Protein AF-A0A7J4J821-F1 (afdb_monomer_lite)

Radius of gyration: 21.89 Å; chains: 1; bounding box: 56×35×52 Å

Sequence (98 aa):
MTSVTLSVSEEVKTELKQFQWVNWSEVAREEITKKLIFENYIRTGTLTDKEWEFCKKIGWHPVDELPLKEEFRKELEKRKKEKSIRVKSVSDIFKNIK

pLDDT: mean 85.55, std 9.29, range [50.03, 95.19]

Structure (mmCIF, N/CA/C/O backbone):
data_AF-A0A7J4J821-F1
#
_entry.id   AF-A0A7J4J821-F1
#
loop_
_atom_site.group_PDB
_atom_site.id
_atom_site.type_symbol
_atom_site.label_atom_id
_atom_site.label_alt_id
_atom_site.label_comp_id
_atom_site.label_asym_id
_atom_site.label_entity_id
_atom_site.label_seq_id
_atom_site.pdbx_PDB_ins_code
_atom_site.Cartn_x
_atom_site.Cartn_y
_atom_site.Cartn_z
_atom_site.occupancy
_atom_site.B_iso_or_equiv
_atom_site.auth_seq_id
_atom_site.auth_comp_id
_atom_site.auth_asym_id
_atom_site.auth_atom_id
_atom_site.pdbx_PDB_model_num
ATOM 1 N N . MET A 1 1 ? 11.214 7.961 -23.889 1.00 65.50 1 MET A N 1
ATOM 2 C CA . MET A 1 1 ? 11.046 7.313 -22.570 1.00 65.50 1 MET A CA 1
ATOM 3 C C . MET A 1 1 ? 11.827 8.123 -21.561 1.00 65.50 1 MET A C 1
ATOM 5 O O . MET A 1 1 ? 12.995 8.382 -21.813 1.00 65.50 1 MET A O 1
ATOM 9 N N . THR A 1 2 ? 11.190 8.550 -20.476 1.00 81.25 2 THR A N 1
ATOM 10 C CA . THR A 1 2 ? 11.871 9.269 -19.393 1.00 81.25 2 THR A CA 1
ATOM 11 C C . THR A 1 2 ? 12.422 8.247 -18.407 1.00 81.25 2 THR A C 1
ATOM 13 O O . THR A 1 2 ? 11.678 7.382 -17.953 1.00 81.25 2 THR A O 1
ATOM 16 N N . SER A 1 3 ? 13.714 8.321 -18.097 1.00 87.00 3 SER A N 1
ATOM 17 C CA . SER A 1 3 ? 14.353 7.490 -17.075 1.00 87.00 3 SER A CA 1
ATOM 18 C C . SER A 1 3 ? 14.546 8.296 -15.796 1.00 87.00 3 SER A C 1
ATOM 20 O O . SER A 1 3 ? 15.048 9.418 -15.852 1.00 87.00 3 SER A O 1
ATOM 22 N N . VAL A 1 4 ? 14.188 7.713 -14.655 1.00 85.31 4 VAL A N 1
ATOM 23 C CA . VAL A 1 4 ? 14.449 8.285 -13.330 1.00 85.31 4 VAL A CA 1
ATOM 24 C C . VAL A 1 4 ? 15.493 7.417 -12.642 1.00 85.31 4 VAL A C 1
ATOM 26 O O . VAL A 1 4 ? 15.317 6.204 -12.544 1.00 85.31 4 VAL A O 1
ATOM 29 N N . THR A 1 5 ? 16.567 8.040 -12.167 1.00 89.31 5 THR A N 1
ATOM 30 C CA . THR A 1 5 ? 17.613 7.377 -11.384 1.00 89.31 5 THR A CA 1
ATOM 31 C C . THR A 1 5 ? 17.510 7.859 -9.948 1.00 89.31 5 THR A C 1
ATOM 33 O O . THR A 1 5 ? 17.500 9.064 -9.703 1.00 89.31 5 THR A O 1
ATOM 36 N N . LEU A 1 6 ? 17.428 6.921 -9.007 1.00 84.81 6 LEU A N 1
ATOM 37 C CA . LEU A 1 6 ? 17.296 7.207 -7.583 1.00 84.81 6 LEU A CA 1
ATOM 38 C C . LEU A 1 6 ? 18.514 6.667 -6.840 1.00 84.81 6 LEU A C 1
ATOM 40 O O . LEU A 1 6 ? 18.928 5.526 -7.047 1.00 84.81 6 LEU A O 1
ATOM 44 N N . SER A 1 7 ? 19.066 7.490 -5.958 1.00 90.31 7 SER A N 1
ATOM 45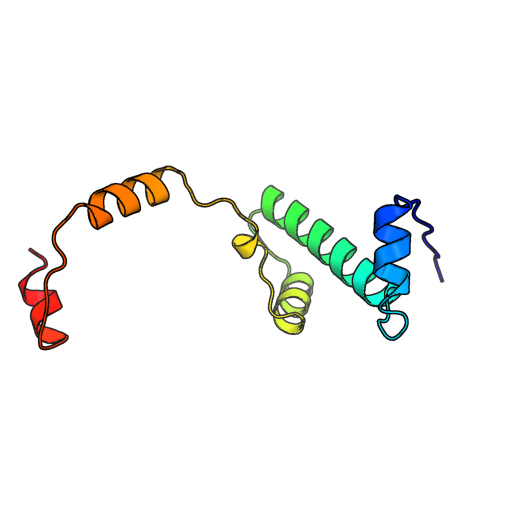 C CA . SER A 1 7 ? 20.071 7.065 -4.991 1.00 90.31 7 SER A CA 1
ATOM 46 C C . SER A 1 7 ? 19.363 6.356 -3.839 1.00 90.31 7 SER A C 1
ATOM 48 O O . SER A 1 7 ? 18.460 6.929 -3.232 1.00 90.31 7 SER A O 1
ATOM 50 N N . VAL A 1 8 ? 19.771 5.130 -3.522 1.00 89.31 8 VAL A N 1
ATOM 51 C CA . VAL A 1 8 ? 19.280 4.374 -2.359 1.00 89.31 8 VAL A CA 1
ATOM 52 C C . VAL A 1 8 ? 20.450 4.030 -1.444 1.00 89.31 8 VAL A C 1
ATOM 54 O O . VAL A 1 8 ? 21.600 4.042 -1.886 1.00 89.31 8 VAL A O 1
ATOM 57 N N . SER A 1 9 ? 20.170 3.738 -0.174 1.00 95.19 9 SER A N 1
ATOM 58 C CA . SER A 1 9 ? 21.212 3.312 0.759 1.00 95.19 9 SER A CA 1
ATOM 59 C C . SER A 1 9 ? 21.793 1.947 0.360 1.00 95.19 9 SER A C 1
ATOM 61 O O . SER A 1 9 ? 21.160 1.168 -0.364 1.00 95.19 9 SER A O 1
ATOM 63 N N . GLU A 1 10 ? 23.015 1.646 0.805 1.00 94.06 10 GLU A N 1
ATOM 64 C CA . GLU A 1 10 ? 23.668 0.378 0.453 1.00 94.06 10 GLU A CA 1
ATOM 65 C C . GLU A 1 10 ? 22.971 -0.830 1.100 1.00 94.06 10 GLU A C 1
ATOM 67 O O . GLU A 1 10 ? 22.984 -1.917 0.520 1.00 94.06 10 GLU A O 1
ATOM 72 N N . GLU A 1 11 ? 22.295 -0.647 2.239 1.00 95.12 11 GLU A N 1
ATOM 73 C CA . GLU A 1 11 ? 21.469 -1.683 2.871 1.00 95.12 11 GLU A CA 1
ATOM 74 C C . GLU A 1 11 ? 20.313 -2.078 1.949 1.00 95.12 11 GLU A C 1
ATOM 76 O O . GLU A 1 11 ? 20.212 -3.237 1.544 1.00 95.12 11 GLU A O 1
ATOM 81 N N . VAL A 1 12 ? 19.516 -1.096 1.507 1.00 91.50 12 VAL A N 1
ATOM 82 C CA . VAL A 1 12 ? 18.388 -1.320 0.590 1.00 91.50 12 VAL A CA 1
ATOM 83 C C . VAL A 1 12 ? 18.880 -1.950 -0.708 1.00 91.50 12 VAL A C 1
ATOM 85 O O . VAL A 1 12 ? 18.330 -2.936 -1.185 1.00 91.50 12 VAL A O 1
ATOM 88 N N . LYS A 1 13 ? 19.974 -1.442 -1.275 1.00 91.25 13 LYS A N 1
ATOM 89 C CA . LYS A 1 13 ? 20.569 -2.002 -2.495 1.00 91.25 13 LYS A CA 1
ATOM 90 C C . LYS A 1 13 ? 20.994 -3.462 -2.328 1.00 91.25 13 LYS A C 1
ATOM 92 O O . LYS A 1 13 ? 20.901 -4.234 -3.282 1.00 91.25 13 LYS A O 1
ATOM 97 N N . THR A 1 14 ? 21.471 -3.842 -1.146 1.00 93.81 14 THR A N 1
ATOM 98 C CA . THR A 1 14 ? 21.850 -5.224 -0.834 1.00 93.81 14 THR A CA 1
ATOM 99 C C . THR A 1 14 ? 20.621 -6.121 -0.723 1.00 93.81 14 THR A C 1
ATOM 101 O O . THR A 1 14 ? 20.635 -7.219 -1.274 1.00 93.81 14 THR A O 1
ATOM 104 N N . GLU A 1 15 ? 19.541 -5.645 -0.105 1.00 93.06 15 GLU A N 1
ATOM 105 C CA . GLU A 1 15 ? 18.264 -6.365 -0.028 1.00 93.06 15 GLU A CA 1
ATOM 106 C C . GLU A 1 15 ? 17.624 -6.547 -1.411 1.00 93.06 15 GLU A C 1
ATOM 108 O O . GLU A 1 15 ? 17.261 -7.661 -1.784 1.00 93.06 15 GLU A O 1
ATOM 113 N N . LEU A 1 16 ? 17.577 -5.494 -2.236 1.00 91.88 16 LEU A N 1
ATOM 114 C CA . LEU A 1 16 ? 17.036 -5.562 -3.601 1.00 91.88 16 LEU A CA 1
ATOM 115 C C . LEU A 1 16 ? 17.775 -6.602 -4.458 1.00 91.88 16 LEU A C 1
ATOM 117 O O . LEU A 1 16 ? 17.161 -7.328 -5.244 1.00 91.88 16 LEU A O 1
ATOM 121 N N . LYS A 1 17 ? 19.100 -6.712 -4.280 1.00 90.88 17 LYS A N 1
ATOM 122 C CA . LYS A 1 17 ? 19.937 -7.705 -4.970 1.00 90.88 17 LYS A CA 1
ATOM 123 C C . LYS A 1 17 ? 19.605 -9.147 -4.596 1.00 90.88 17 LYS A C 1
ATOM 125 O O . LYS A 1 17 ? 19.968 -10.029 -5.369 1.00 90.88 17 LYS A O 1
ATOM 130 N N . GLN A 1 18 ? 18.952 -9.406 -3.462 1.00 94.81 18 GLN A N 1
ATOM 131 C CA . GLN A 1 18 ? 18.511 -10.757 -3.095 1.00 94.81 18 GLN A CA 1
ATOM 132 C C . GLN A 1 18 ? 17.311 -11.208 -3.939 1.00 94.81 18 GLN A C 1
ATOM 134 O O . GLN A 1 18 ? 17.150 -12.400 -4.192 1.00 94.81 18 GLN A O 1
ATOM 139 N N . PHE A 1 19 ? 16.513 -10.267 -4.451 1.00 93.94 19 PHE A N 1
ATOM 140 C CA . PHE A 1 19 ? 15.328 -10.552 -5.260 1.00 93.94 19 PHE A CA 1
ATOM 141 C C . PHE A 1 19 ? 15.489 -10.029 -6.692 1.00 93.94 19 PHE A C 1
ATOM 143 O O . PHE A 1 19 ? 14.709 -9.216 -7.178 1.00 93.94 19 PHE A O 1
ATOM 150 N N . GLN A 1 20 ? 16.512 -10.509 -7.404 1.00 90.19 20 GLN A N 1
ATOM 151 C CA . GLN A 1 20 ? 16.785 -10.087 -8.792 1.00 90.19 20 GLN A CA 1
ATOM 152 C C . GLN A 1 20 ? 15.678 -10.472 -9.782 1.00 90.19 20 GLN A C 1
ATOM 154 O O . GLN A 1 20 ? 15.590 -9.901 -10.864 1.00 90.19 20 GLN A O 1
ATOM 159 N N . TRP A 1 21 ? 14.842 -11.446 -9.418 1.00 93.81 21 TRP A N 1
ATOM 160 C CA . TRP A 1 21 ? 13.695 -11.883 -10.210 1.00 93.81 21 TRP A CA 1
ATOM 161 C C . TRP A 1 21 ? 12.522 -10.891 -10.161 1.00 93.81 21 TRP A C 1
ATOM 163 O O . TRP A 1 21 ? 11.600 -10.996 -10.968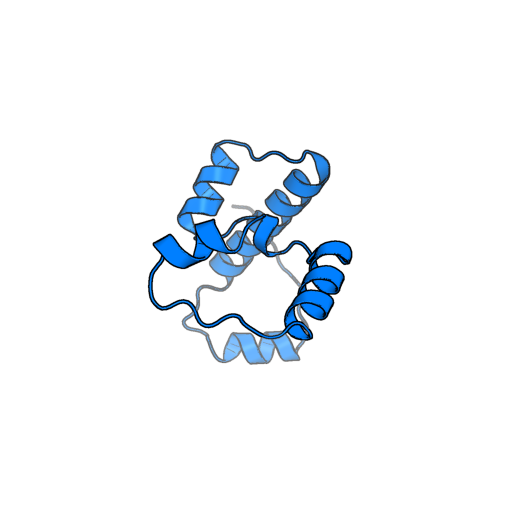 1.00 93.81 21 TRP A O 1
ATOM 173 N N . VAL A 1 22 ? 12.543 -9.930 -9.232 1.00 93.56 22 VAL A N 1
ATOM 174 C CA . VAL A 1 22 ? 11.514 -8.894 -9.111 1.00 93.56 22 VAL A CA 1
ATOM 175 C C . VAL A 1 22 ? 11.787 -7.773 -10.108 1.00 93.56 22 VAL A C 1
ATOM 177 O O . VAL A 1 22 ? 12.902 -7.264 -10.226 1.00 93.56 22 VAL A O 1
ATOM 180 N N . ASN A 1 23 ? 10.738 -7.320 -10.796 1.00 93.44 23 ASN A N 1
ATOM 181 C CA . ASN A 1 23 ? 10.812 -6.123 -11.624 1.00 93.44 23 ASN A CA 1
ATOM 182 C C . ASN A 1 23 ? 10.733 -4.858 -10.755 1.00 93.44 23 ASN A C 1
ATOM 184 O O . ASN A 1 23 ? 9.677 -4.240 -10.610 1.00 93.44 23 ASN A O 1
ATOM 188 N N . TRP A 1 24 ? 11.871 -4.455 -10.195 1.00 91.25 24 TRP A N 1
ATOM 189 C CA . TRP A 1 24 ? 11.968 -3.289 -9.314 1.00 91.25 24 TRP A CA 1
ATOM 190 C C . TRP A 1 24 ? 11.565 -1.966 -9.973 1.00 91.25 2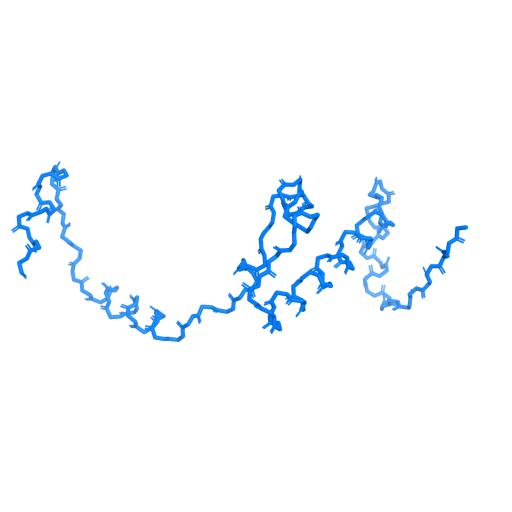4 TRP A C 1
ATOM 192 O O . TRP A 1 24 ? 11.117 -1.052 -9.287 1.00 91.25 24 TRP A O 1
ATOM 202 N N . SER A 1 25 ? 11.671 -1.854 -11.300 1.00 90.69 25 SER A N 1
ATOM 203 C CA . SER A 1 25 ? 11.201 -0.668 -12.024 1.00 90.69 25 SER A CA 1
ATOM 204 C C . SER A 1 25 ? 9.678 -0.566 -12.061 1.00 90.69 25 SER A C 1
ATOM 206 O O . SER A 1 25 ? 9.156 0.547 -12.104 1.00 90.69 25 SER A O 1
ATOM 208 N N . GLU A 1 26 ? 8.969 -1.697 -12.071 1.00 91.19 26 GLU A N 1
ATOM 209 C CA . GLU A 1 26 ? 7.508 -1.709 -11.960 1.00 91.19 26 GLU A CA 1
ATOM 210 C C . GLU A 1 26 ? 7.080 -1.349 -10.541 1.00 91.19 26 GLU A C 1
ATOM 212 O O . GLU A 1 26 ? 6.276 -0.441 -10.368 1.00 91.19 26 GLU A O 1
ATOM 217 N N . VAL A 1 27 ? 7.714 -1.964 -9.537 1.00 91.94 27 VAL A N 1
ATOM 218 C CA . VAL A 1 27 ? 7.472 -1.655 -8.120 1.00 91.94 27 VAL A CA 1
ATOM 219 C C . VAL A 1 27 ? 7.677 -0.163 -7.849 1.00 91.94 27 VAL A C 1
ATOM 221 O O . VAL A 1 27 ? 6.808 0.488 -7.281 1.00 91.94 27 VAL A O 1
ATOM 224 N N . ALA A 1 28 ? 8.785 0.416 -8.319 1.00 91.38 28 ALA A N 1
ATOM 225 C CA . ALA A 1 28 ? 9.039 1.845 -8.158 1.00 91.38 28 ALA A CA 1
ATOM 226 C C . ALA A 1 28 ? 7.963 2.713 -8.835 1.00 91.38 28 ALA A C 1
ATOM 228 O O . ALA A 1 28 ? 7.547 3.722 -8.269 1.00 91.38 28 ALA A O 1
ATOM 229 N N . ARG A 1 29 ? 7.488 2.334 -10.031 1.00 91.25 29 ARG A N 1
ATOM 230 C CA . ARG A 1 29 ? 6.408 3.056 -10.725 1.00 91.25 29 ARG A CA 1
ATOM 231 C C . ARG A 1 29 ? 5.086 2.971 -9.966 1.00 91.25 29 ARG A C 1
ATOM 233 O O . ARG A 1 29 ? 4.409 3.993 -9.837 1.00 91.25 29 ARG A O 1
ATOM 240 N N . GLU A 1 30 ? 4.732 1.797 -9.453 1.00 92.94 30 GLU A N 1
ATOM 241 C CA . GLU A 1 30 ? 3.530 1.616 -8.640 1.00 92.94 30 GLU A CA 1
ATOM 242 C C . GLU A 1 30 ? 3.594 2.447 -7.356 1.00 92.94 30 GLU A C 1
ATOM 244 O O . GLU A 1 30 ? 2.658 3.193 -7.080 1.00 92.94 30 GLU A O 1
ATOM 249 N N . GLU A 1 31 ? 4.709 2.404 -6.624 1.00 92.19 31 GLU A N 1
ATOM 250 C CA . GLU A 1 31 ? 4.872 3.148 -5.369 1.00 92.19 31 GLU A CA 1
ATOM 251 C C . GLU A 1 31 ? 4.869 4.670 -5.569 1.00 92.19 31 GLU A C 1
ATOM 253 O O . GLU A 1 31 ? 4.211 5.395 -4.821 1.00 92.19 31 GLU A O 1
ATOM 258 N N . ILE A 1 32 ? 5.515 5.181 -6.624 1.00 92.12 32 ILE A N 1
ATOM 259 C CA . ILE A 1 32 ? 5.438 6.609 -6.976 1.00 92.12 32 ILE A CA 1
ATOM 260 C C . ILE A 1 32 ? 3.987 7.012 -7.284 1.00 92.12 32 ILE A C 1
ATOM 262 O O . ILE A 1 32 ? 3.527 8.069 -6.848 1.00 92.12 32 ILE A O 1
ATOM 266 N N . THR A 1 33 ? 3.253 6.168 -8.014 1.00 92.69 33 THR A N 1
ATOM 267 C CA . THR A 1 33 ? 1.851 6.434 -8.365 1.00 92.69 33 THR A CA 1
ATOM 268 C C . THR A 1 33 ? 0.960 6.418 -7.124 1.00 92.69 33 THR A C 1
ATOM 270 O O . THR A 1 33 ? 0.186 7.352 -6.928 1.00 92.69 33 THR A O 1
ATOM 273 N N . LYS A 1 34 ? 1.104 5.415 -6.247 1.00 93.56 34 LYS A N 1
ATOM 274 C CA . LYS A 1 34 ? 0.397 5.355 -4.957 1.00 93.56 34 LYS A CA 1
ATOM 275 C C . LYS A 1 34 ? 0.637 6.614 -4.141 1.00 93.56 34 LYS A C 1
ATOM 277 O O . LYS A 1 34 ? -0.321 7.213 -3.660 1.00 93.56 34 LYS A O 1
ATOM 282 N N . LYS A 1 35 ? 1.897 7.051 -4.039 1.00 92.50 35 LYS A N 1
ATOM 283 C CA . LYS A 1 35 ? 2.259 8.240 -3.268 1.00 92.50 35 LYS A CA 1
ATOM 284 C C . LYS A 1 35 ? 1.573 9.496 -3.800 1.00 92.50 35 LYS A C 1
ATOM 286 O O . LYS A 1 35 ? 1.004 10.252 -3.017 1.00 92.50 35 LYS A O 1
ATOM 291 N N . LEU A 1 36 ? 1.562 9.674 -5.121 1.00 93.12 36 LEU A N 1
ATOM 292 C CA . LEU A 1 36 ? 0.881 10.793 -5.772 1.00 93.12 36 LEU A CA 1
ATOM 293 C C . LEU A 1 36 ? -0.632 10.778 -5.500 1.00 93.12 36 LEU A C 1
ATOM 295 O O . LEU A 1 36 ? -1.209 11.806 -5.146 1.00 93.12 36 LEU A O 1
ATOM 299 N N . ILE A 1 37 ? -1.266 9.611 -5.637 1.00 93.50 37 ILE A N 1
ATOM 300 C CA . ILE A 1 37 ? -2.700 9.431 -5.376 1.00 93.50 37 ILE A CA 1
ATOM 301 C C . ILE A 1 37 ? -3.019 9.725 -3.912 1.00 93.50 37 ILE A C 1
ATOM 303 O O . ILE A 1 37 ? -3.975 10.436 -3.616 1.00 93.50 37 ILE A O 1
ATOM 307 N N . PHE A 1 38 ? -2.211 9.207 -2.990 1.00 93.62 38 PHE A N 1
ATOM 308 C CA . PHE A 1 38 ? -2.383 9.423 -1.560 1.00 93.62 38 PHE A CA 1
ATOM 309 C C . PHE A 1 38 ? -2.284 10.909 -1.192 1.00 93.62 38 PHE A C 1
ATOM 311 O O . PHE A 1 38 ? -3.135 11.423 -0.469 1.00 93.62 38 PHE A O 1
ATOM 318 N N . GLU A 1 39 ? -1.302 11.631 -1.734 1.00 92.44 39 GLU A N 1
ATOM 319 C CA . GLU A 1 39 ? -1.155 13.076 -1.515 1.00 92.44 39 GLU A CA 1
ATOM 320 C C . GLU A 1 39 ? -2.337 13.874 -2.088 1.00 92.44 39 GLU A C 1
ATOM 322 O O . GLU A 1 39 ? -2.875 14.765 -1.422 1.00 92.44 39 GLU A O 1
ATOM 327 N N . ASN A 1 40 ? -2.798 13.521 -3.291 1.00 92.00 40 ASN A N 1
ATOM 328 C CA . ASN A 1 40 ? -3.995 14.115 -3.888 1.00 92.00 40 ASN A CA 1
ATOM 329 C C . ASN A 1 40 ? -5.248 13.844 -3.050 1.00 92.00 40 ASN A C 1
ATOM 331 O O . ASN A 1 40 ? -6.057 14.754 -2.835 1.00 92.00 40 ASN A O 1
ATOM 335 N N . TYR A 1 41 ? -5.392 12.618 -2.553 1.00 92.94 41 TYR A N 1
ATOM 336 C CA . TYR A 1 41 ? -6.501 12.202 -1.711 1.00 92.94 41 TYR A CA 1
ATOM 337 C C . TYR A 1 41 ? -6.492 12.933 -0.367 1.00 92.94 41 TYR A C 1
ATOM 339 O O . TYR A 1 41 ? -7.530 13.436 0.048 1.00 92.94 41 TYR A O 1
ATOM 347 N N . ILE A 1 42 ? -5.334 13.088 0.285 1.00 91.31 42 ILE A N 1
ATOM 348 C CA . ILE A 1 42 ? -5.217 13.892 1.514 1.00 91.31 42 ILE A CA 1
ATOM 349 C C . ILE A 1 42 ? -5.667 15.334 1.267 1.00 91.31 42 ILE A C 1
ATOM 351 O O . ILE A 1 42 ? -6.343 15.923 2.109 1.00 91.31 42 ILE A O 1
ATOM 355 N N . ARG A 1 43 ? -5.301 15.915 0.118 1.00 89.88 43 ARG A N 1
ATOM 356 C CA . ARG A 1 43 ? -5.622 17.312 -0.194 1.00 89.88 43 ARG A CA 1
ATOM 357 C C . ARG A 1 43 ? -7.091 17.529 -0.561 1.00 89.88 43 ARG A C 1
ATOM 359 O O . ARG A 1 43 ? -7.650 18.562 -0.209 1.00 89.88 43 ARG A O 1
ATOM 366 N N . THR A 1 44 ? -7.689 16.614 -1.320 1.00 90.44 44 THR A N 1
ATOM 367 C CA . THR A 1 44 ? -9.020 16.814 -1.929 1.00 90.44 44 THR A CA 1
ATOM 368 C C . THR A 1 44 ? -10.124 15.986 -1.278 1.00 90.44 44 THR A C 1
ATOM 370 O O . THR A 1 44 ? -11.296 16.314 -1.423 1.00 90.44 44 THR A O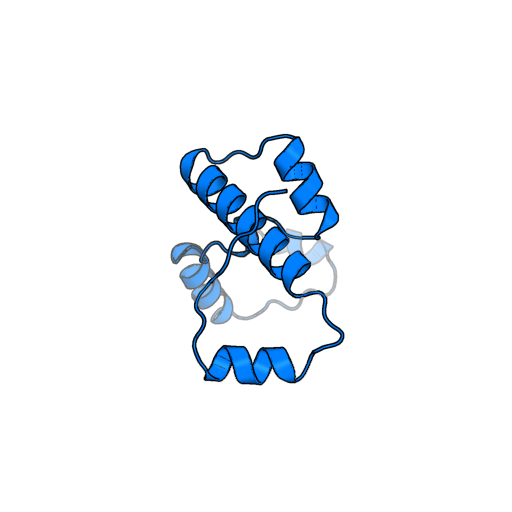 1
ATOM 373 N N . GLY A 1 45 ? -9.766 14.914 -0.571 1.00 88.44 45 GLY A N 1
ATOM 374 C CA . GLY A 1 45 ? -10.696 13.927 -0.024 1.00 88.44 45 GLY A CA 1
ATOM 375 C C . GLY A 1 45 ? -11.370 13.044 -1.077 1.00 88.44 45 GLY A C 1
ATOM 376 O O . GLY A 1 45 ? -12.282 12.294 -0.737 1.00 88.44 45 GLY A O 1
ATOM 377 N N . THR A 1 46 ? -10.966 13.133 -2.347 1.00 90.19 46 THR A N 1
ATOM 378 C CA . THR A 1 46 ? -11.622 12.438 -3.463 1.00 90.19 46 THR A CA 1
ATOM 379 C C . THR A 1 46 ? -10.600 11.780 -4.379 1.00 90.19 46 THR A C 1
ATOM 381 O O . THR A 1 46 ? -9.445 12.198 -4.426 1.00 90.19 46 THR A O 1
ATOM 384 N N . LEU A 1 47 ? -11.035 10.747 -5.098 1.00 90.50 47 LEU A N 1
ATOM 385 C CA . LEU A 1 47 ? -10.250 10.066 -6.122 1.00 90.50 47 LEU A CA 1
ATOM 386 C C . LEU A 1 47 ? -10.894 10.299 -7.480 1.00 90.50 47 LEU A C 1
ATOM 388 O O . LEU A 1 47 ? -12.117 10.252 -7.607 1.00 90.50 47 LEU A O 1
ATOM 392 N N . THR A 1 48 ? -10.071 10.535 -8.494 1.00 92.31 48 THR A N 1
ATOM 393 C CA . THR A 1 48 ? -10.535 10.539 -9.883 1.00 92.31 48 THR A CA 1
ATOM 394 C C . THR A 1 48 ? -10.774 9.109 -10.375 1.00 92.31 48 THR A C 1
ATOM 396 O O . THR A 1 48 ? -10.184 8.161 -9.856 1.00 92.31 48 THR A O 1
ATOM 399 N N . ASP A 1 49 ? -11.586 8.936 -11.423 1.00 92.50 49 ASP A N 1
ATOM 400 C CA . ASP A 1 49 ? -11.913 7.607 -11.972 1.00 92.50 49 ASP A CA 1
ATOM 401 C C . ASP A 1 49 ? -10.662 6.797 -12.354 1.00 92.50 49 ASP A C 1
ATOM 403 O O . ASP A 1 49 ? -10.581 5.598 -12.097 1.00 92.50 49 ASP A O 1
ATOM 407 N N . LYS A 1 50 ? -9.635 7.462 -12.901 1.00 90.81 50 LYS A N 1
ATOM 408 C CA . LYS A 1 50 ? -8.359 6.820 -13.262 1.00 90.81 50 LYS A CA 1
ATOM 409 C C . LYS A 1 50 ? -7.584 6.335 -12.039 1.00 90.81 50 LYS A C 1
ATOM 411 O O . LYS A 1 50 ? -6.995 5.256 -12.063 1.00 90.81 50 LYS A O 1
ATOM 416 N N . GLU A 1 51 ? -7.563 7.134 -10.976 1.00 91.38 51 GLU A N 1
ATOM 417 C CA . GLU A 1 51 ? -6.908 6.762 -9.720 1.00 91.38 51 GLU A CA 1
ATOM 418 C C . GLU A 1 51 ? -7.670 5.615 -9.045 1.00 91.38 51 GLU A C 1
ATOM 420 O O . GLU A 1 51 ? -7.051 4.704 -8.498 1.00 91.38 51 GLU A O 1
ATOM 425 N N . TRP A 1 52 ? -9.001 5.604 -9.160 1.00 90.75 52 TRP A N 1
ATOM 426 C CA . TRP A 1 52 ? -9.851 4.520 -8.675 1.00 90.75 52 TRP A CA 1
ATOM 427 C C . TRP A 1 52 ? -9.585 3.192 -9.393 1.00 90.75 52 TRP A C 1
ATOM 429 O O . TRP A 1 52 ? -9.427 2.154 -8.748 1.00 90.75 52 TRP A O 1
ATOM 439 N N . GLU A 1 53 ? -9.488 3.208 -10.725 1.00 92.38 53 GLU A N 1
ATOM 440 C CA . GLU A 1 53 ? -9.134 2.023 -11.515 1.00 92.38 53 GLU A CA 1
ATOM 441 C C . GLU A 1 53 ? -7.759 1.471 -11.136 1.00 92.38 53 GLU A C 1
ATOM 443 O O . GLU A 1 53 ? -7.603 0.255 -10.985 1.00 92.38 53 GLU A O 1
ATOM 448 N N . PHE A 1 54 ? -6.779 2.358 -10.933 1.00 92.50 54 PHE A N 1
ATOM 449 C CA . PHE A 1 54 ? -5.458 1.974 -10.448 1.00 92.50 54 PHE A CA 1
ATOM 450 C C . PHE A 1 54 ? -5.558 1.286 -9.083 1.00 92.50 54 PHE A C 1
ATOM 452 O O . PHE A 1 54 ? -5.147 0.133 -8.969 1.00 92.50 54 PHE A O 1
ATOM 459 N N . CYS A 1 55 ? -6.187 1.932 -8.096 1.00 91.00 55 CYS A N 1
ATOM 460 C CA . CYS A 1 55 ? -6.399 1.400 -6.744 1.00 91.00 55 CYS A CA 1
ATOM 461 C C . CYS A 1 55 ? -7.044 0.004 -6.763 1.00 91.00 55 CYS A C 1
ATOM 463 O O . CYS A 1 55 ? -6.568 -0.930 -6.114 1.00 91.00 55 CYS A O 1
ATOM 465 N N . LYS A 1 56 ? -8.085 -0.178 -7.586 1.00 91.62 56 LYS A N 1
ATOM 466 C CA . LYS A 1 56 ? -8.773 -1.464 -7.747 1.00 91.62 56 LYS A CA 1
ATOM 467 C C . LYS A 1 56 ? -7.868 -2.546 -8.334 1.00 91.62 56 LYS A C 1
ATOM 469 O O . LYS A 1 56 ? -7.943 -3.693 -7.901 1.00 91.62 56 LYS A O 1
ATOM 474 N N . LYS A 1 57 ? -7.029 -2.202 -9.316 1.00 92.94 57 LYS A N 1
ATOM 475 C CA . LYS A 1 57 ? -6.118 -3.151 -9.972 1.00 92.94 57 LYS A CA 1
ATOM 476 C C . LYS A 1 57 ? -5.090 -3.723 -8.995 1.00 92.94 57 LYS A C 1
ATOM 478 O O . LYS A 1 57 ? -4.798 -4.912 -9.061 1.00 92.94 57 LYS A O 1
ATOM 483 N N . ILE A 1 58 ? -4.556 -2.881 -8.115 1.00 90.31 58 ILE A N 1
ATOM 484 C CA . ILE A 1 58 ? -3.508 -3.265 -7.160 1.00 90.31 58 ILE A CA 1
ATOM 485 C C . ILE A 1 58 ? -4.058 -3.705 -5.794 1.00 90.31 58 ILE A C 1
ATOM 487 O O . ILE A 1 58 ? -3.287 -4.124 -4.937 1.00 90.31 58 ILE A O 1
ATOM 491 N N . GLY A 1 59 ? -5.376 -3.619 -5.585 1.00 90.62 59 GLY A N 1
ATOM 492 C CA . GLY A 1 59 ? -6.022 -4.009 -4.331 1.00 90.62 59 GLY A CA 1
ATOM 493 C C . GLY A 1 59 ? -5.630 -3.131 -3.139 1.00 90.62 59 GLY A C 1
ATOM 494 O O . GLY A 1 59 ? -5.472 -3.646 -2.038 1.00 90.62 59 GLY A O 1
ATOM 495 N N . TRP A 1 60 ? -5.453 -1.828 -3.359 1.00 92.62 60 TRP A N 1
ATOM 496 C CA . TRP A 1 60 ? -5.037 -0.854 -2.342 1.00 92.62 60 TRP A CA 1
ATOM 497 C C . TRP A 1 60 ? -5.950 0.369 -2.376 1.00 92.62 60 TRP A C 1
ATOM 499 O O . TRP A 1 60 ? -6.375 0.778 -3.457 1.00 92.62 60 TRP A O 1
ATOM 509 N N . HIS A 1 61 ? -6.221 0.977 -1.220 1.00 91.12 61 HIS A N 1
ATOM 510 C CA . HIS A 1 61 ? -6.949 2.238 -1.116 1.00 91.12 61 HIS A CA 1
ATOM 511 C C . HIS A 1 61 ? -6.185 3.241 -0.228 1.00 91.12 61 HIS A C 1
ATOM 513 O O . HIS A 1 61 ? -5.671 2.850 0.816 1.00 91.12 61 HIS A O 1
ATOM 519 N N . PRO A 1 62 ? -6.171 4.555 -0.538 1.00 89.62 62 PRO A N 1
ATOM 520 C CA . PRO A 1 62 ? -5.460 5.563 0.265 1.00 89.62 62 PRO A CA 1
ATOM 521 C C . PRO A 1 62 ? -5.794 5.557 1.763 1.00 89.62 62 PRO A C 1
ATOM 523 O O . PRO A 1 62 ? -4.968 5.903 2.599 1.00 89.62 62 PRO A O 1
ATOM 526 N N . VAL A 1 63 ? -7.020 5.167 2.115 1.00 88.00 63 VAL A N 1
ATOM 527 C CA . VAL A 1 63 ? -7.474 5.065 3.514 1.00 88.00 63 VAL A CA 1
ATOM 528 C C . VAL A 1 63 ? -6.700 4.009 4.307 1.00 88.00 63 VAL A C 1
ATOM 530 O O . VAL A 1 63 ? -6.584 4.160 5.520 1.00 88.00 63 VAL A O 1
ATOM 533 N N . ASP A 1 64 ? -6.135 2.997 3.649 1.00 85.62 64 ASP A N 1
ATOM 534 C CA . ASP A 1 64 ? -5.380 1.921 4.301 1.00 85.62 64 ASP A CA 1
ATOM 535 C C . ASP A 1 64 ? -4.094 2.438 4.970 1.00 85.62 64 ASP A C 1
ATOM 537 O O . ASP A 1 64 ? -3.626 1.862 5.950 1.00 85.62 64 ASP A O 1
ATOM 541 N N . GLU A 1 65 ? -3.543 3.552 4.477 1.00 83.75 65 GLU A N 1
ATOM 542 C CA . GLU A 1 65 ? -2.347 4.199 5.032 1.00 83.75 65 GLU A CA 1
ATOM 543 C C . GLU A 1 65 ? -2.668 5.274 6.080 1.00 83.75 65 GLU A C 1
ATOM 545 O O . GLU A 1 65 ? -1.762 5.813 6.724 1.00 83.75 65 GLU A O 1
ATOM 550 N N . LEU A 1 66 ? -3.948 5.611 6.277 1.00 85.69 66 LEU A N 1
ATOM 551 C CA . LEU A 1 66 ? -4.325 6.631 7.246 1.00 85.69 66 LEU A CA 1
ATOM 552 C C . LEU A 1 66 ? -4.164 6.112 8.682 1.00 85.69 66 LEU A C 1
ATOM 554 O O . LEU A 1 66 ? -4.595 5.001 9.006 1.00 85.69 66 LEU A O 1
ATOM 558 N N . PRO A 1 67 ? -3.612 6.932 9.594 1.00 82.38 67 PRO A N 1
ATOM 559 C CA . PRO A 1 67 ? -3.550 6.563 10.995 1.00 82.38 67 PRO A CA 1
ATOM 560 C C . PRO A 1 67 ? -4.965 6.424 11.565 1.00 82.38 67 PRO A C 1
ATOM 562 O O . PRO A 1 67 ? -5.861 7.226 11.284 1.00 82.38 67 PRO A O 1
ATOM 565 N N . LEU A 1 68 ? -5.160 5.423 12.424 1.00 79.88 68 LEU A N 1
ATOM 566 C CA . LEU A 1 68 ? -6.401 5.285 13.179 1.00 79.88 68 LEU A CA 1
ATOM 567 C C . LEU A 1 6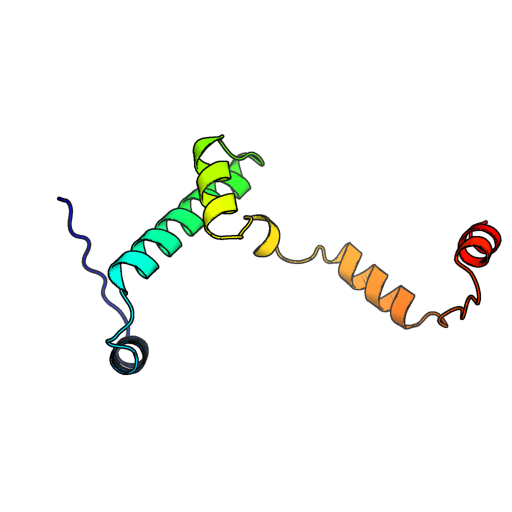8 ? -6.635 6.545 14.015 1.00 79.88 68 LEU A C 1
ATOM 569 O O . LEU A 1 68 ? -5.753 6.982 14.757 1.00 79.88 68 LEU A O 1
ATOM 573 N N . LYS A 1 69 ? -7.852 7.092 13.944 1.00 82.31 69 LYS A N 1
ATOM 574 C CA . LYS A 1 69 ? -8.262 8.205 14.806 1.00 82.31 69 LYS A CA 1
ATOM 575 C C . LYS A 1 69 ? -8.051 7.818 16.271 1.00 82.31 69 LYS A C 1
ATOM 577 O O . LYS A 1 69 ? -8.499 6.757 16.711 1.00 82.31 69 LYS A O 1
ATOM 582 N N . GLU A 1 70 ? -7.409 8.691 17.044 1.00 78.44 70 GLU A N 1
ATOM 583 C CA . GLU A 1 70 ? -7.129 8.425 18.461 1.00 78.44 70 GLU A CA 1
ATOM 584 C C . GLU A 1 70 ? -8.398 8.174 19.279 1.00 78.44 70 GLU A C 1
ATOM 586 O O . GLU A 1 70 ? -8.388 7.377 20.214 1.00 78.44 70 GLU A O 1
ATOM 591 N N . GLU A 1 71 ? -9.500 8.827 18.916 1.00 79.31 71 GLU A N 1
ATOM 592 C CA . GLU A 1 71 ? -10.815 8.630 19.529 1.00 79.31 71 GLU A CA 1
ATOM 593 C C . GLU A 1 71 ? -11.283 7.181 19.388 1.00 79.31 71 GLU A C 1
ATOM 595 O O . GLU A 1 71 ? -11.662 6.549 20.374 1.00 79.31 71 GLU A O 1
ATOM 600 N N . PHE A 1 72 ? -11.150 6.623 18.183 1.00 81.25 72 PHE A N 1
ATOM 601 C CA . PHE A 1 72 ? -11.502 5.238 17.897 1.00 81.25 72 PHE A CA 1
ATOM 602 C C . PHE A 1 72 ? -10.601 4.264 18.661 1.00 81.25 72 PHE A C 1
ATOM 604 O O . PHE A 1 72 ? -11.069 3.275 19.223 1.00 81.25 72 PHE A O 1
ATOM 611 N N . ARG A 1 73 ? -9.304 4.578 18.767 1.00 81.44 73 ARG A N 1
ATOM 612 C CA . ARG A 1 73 ? -8.360 3.789 19.569 1.00 81.44 73 ARG A CA 1
ATOM 613 C C . ARG A 1 73 ? -8.729 3.798 21.058 1.00 81.44 73 ARG A C 1
ATOM 615 O O . ARG A 1 73 ? -8.740 2.742 21.687 1.00 81.44 73 ARG A O 1
ATOM 622 N N . LYS A 1 74 ? -9.073 4.965 21.614 1.00 83.06 74 LYS A N 1
ATOM 623 C CA . LYS A 1 74 ? -9.522 5.110 23.011 1.00 83.06 74 LYS A CA 1
ATOM 624 C C . LYS A 1 74 ? -10.831 4.362 23.261 1.00 83.06 74 LYS A C 1
ATOM 626 O O . LYS A 1 74 ? -10.992 3.754 24.318 1.00 83.06 74 LYS A O 1
ATOM 631 N N . GLU A 1 75 ? -11.758 4.381 22.309 1.00 83.62 75 GLU A N 1
ATOM 632 C CA . GLU A 1 75 ? -13.014 3.639 22.413 1.00 83.62 75 GLU A CA 1
ATOM 633 C C . GLU A 1 75 ? -12.795 2.121 22.368 1.00 83.62 75 GLU A C 1
ATOM 635 O O . GLU A 1 75 ? -13.351 1.401 23.198 1.00 83.62 75 GLU A O 1
ATOM 640 N N . LEU A 1 76 ? -11.916 1.631 21.488 1.00 83.06 76 LEU A N 1
ATOM 641 C CA . LEU A 1 76 ? -11.511 0.223 21.471 1.00 83.06 76 LEU A CA 1
ATOM 642 C C . LEU A 1 76 ? -10.869 -0.211 22.792 1.00 83.06 76 LEU A C 1
ATOM 644 O O . LEU A 1 76 ? -11.174 -1.293 23.292 1.00 83.06 76 LEU A O 1
ATOM 648 N N . GLU A 1 77 ? -10.017 0.619 23.397 1.00 82.44 77 GLU A N 1
ATOM 649 C CA . GLU A 1 77 ? -9.438 0.309 24.708 1.00 82.44 77 GLU A CA 1
ATOM 650 C C . GLU A 1 77 ? -10.479 0.272 25.831 1.00 82.44 77 GLU A C 1
ATOM 652 O O . GLU A 1 77 ? -10.384 -0.582 26.716 1.00 82.44 77 GLU A O 1
ATOM 657 N N . LYS A 1 78 ? -11.483 1.158 25.799 1.00 81.25 78 LYS A N 1
ATOM 658 C CA . LYS A 1 78 ? -12.614 1.113 26.739 1.00 81.25 78 LYS A CA 1
ATOM 659 C C . LYS A 1 78 ? -13.412 -0.179 26.566 1.00 81.25 78 LYS A C 1
ATOM 661 O O . LYS A 1 78 ? -13.577 -0.918 27.533 1.00 81.25 78 LYS A O 1
ATOM 666 N N . ARG A 1 79 ? -13.803 -0.510 25.333 1.00 75.06 79 ARG A N 1
ATOM 667 C CA . ARG A 1 79 ? -14.584 -1.718 25.017 1.00 75.06 79 ARG A CA 1
ATOM 668 C C . ARG A 1 79 ? -13.815 -3.018 25.267 1.00 75.06 79 ARG A C 1
ATOM 670 O O . ARG A 1 79 ? -14.413 -4.019 25.632 1.00 75.06 79 ARG A O 1
ATOM 677 N N . LYS A 1 80 ? -12.483 -3.020 25.145 1.00 74.19 80 LYS A N 1
ATOM 678 C CA . LYS A 1 80 ? -11.640 -4.175 25.515 1.00 74.19 80 LYS A CA 1
ATOM 679 C C . LYS A 1 80 ? -11.660 -4.455 27.022 1.00 74.19 80 LYS A C 1
ATOM 681 O O . LYS A 1 80 ? -11.468 -5.599 27.429 1.00 74.19 80 LYS A O 1
ATOM 686 N N . LYS A 1 81 ? -11.857 -3.422 27.848 1.00 69.75 81 LYS A N 1
ATOM 687 C CA . LYS A 1 81 ? -12.002 -3.554 29.308 1.00 69.75 81 LYS A CA 1
ATOM 688 C C . LYS A 1 81 ? -13.420 -3.969 29.714 1.00 69.75 81 LYS A C 1
ATOM 690 O O . LYS A 1 81 ? -13.604 -4.467 30.823 1.00 69.75 81 LYS A O 1
ATOM 695 N N . GLU A 1 82 ? -14.406 -3.791 28.838 1.00 70.81 82 GLU A N 1
ATOM 696 C CA . GLU A 1 82 ? -15.769 -4.273 29.051 1.00 70.81 82 GLU A CA 1
ATOM 697 C C . GLU A 1 82 ? -15.840 -5.799 28.888 1.00 70.81 82 GLU A C 1
ATOM 699 O O . GLU A 1 82 ? -15.134 -6.413 28.085 1.00 70.81 82 GLU A O 1
ATOM 704 N N . LYS A 1 83 ? -16.690 -6.449 29.691 1.00 65.56 83 LYS A N 1
ATOM 705 C CA . LYS A 1 83 ? -16.885 -7.900 29.603 1.00 65.56 83 LYS A CA 1
ATOM 706 C C . LYS A 1 83 ? -17.581 -8.230 28.286 1.00 65.56 83 LYS A C 1
ATOM 708 O O . LYS A 1 83 ? -18.680 -7.747 28.029 1.00 65.56 83 LYS A O 1
ATOM 713 N N . SER A 1 84 ? -16.964 -9.096 27.485 1.00 67.81 84 SER A N 1
ATOM 714 C CA . SER A 1 84 ? -17.604 -9.622 26.279 1.00 67.81 84 SER A CA 1
ATOM 715 C C . SER A 1 84 ? -18.901 -10.356 26.637 1.00 67.81 84 SER A C 1
ATOM 717 O O . SER A 1 84 ? -18.933 -11.218 27.519 1.00 67.81 84 SER A O 1
ATOM 719 N N . ILE A 1 85 ? -19.986 -10.002 25.953 1.00 71.81 85 ILE A N 1
ATOM 720 C CA . ILE A 1 85 ? -21.285 -10.654 26.114 1.00 71.81 85 ILE A CA 1
ATOM 721 C C . ILE A 1 85 ? -21.316 -11.835 25.145 1.00 7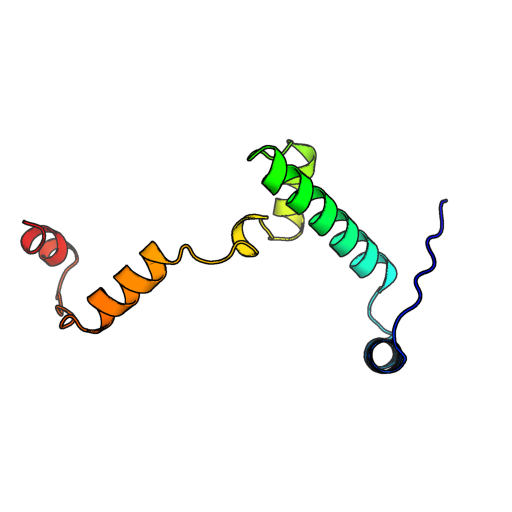1.81 85 ILE A C 1
ATOM 723 O O . ILE A 1 85 ? -21.324 -11.653 23.928 1.00 71.81 85 ILE A O 1
ATOM 727 N N . ARG A 1 86 ? -21.319 -13.064 25.671 1.00 67.12 86 ARG A N 1
ATOM 728 C CA . ARG A 1 86 ? -21.555 -14.253 24.844 1.00 67.12 86 ARG A CA 1
ATOM 729 C C . ARG A 1 86 ? -23.031 -14.322 24.476 1.00 67.12 86 ARG A C 1
ATOM 731 O O . ARG A 1 86 ? -23.872 -14.615 25.321 1.00 67.12 86 ARG A O 1
ATOM 738 N N . VAL A 1 87 ? -23.318 -14.095 23.204 1.00 78.88 87 VAL A N 1
ATOM 739 C CA . VAL A 1 87 ? -24.635 -14.310 22.600 1.00 78.88 87 VAL A CA 1
ATOM 740 C C . VAL A 1 87 ? -24.673 -15.669 21.899 1.00 78.88 87 VAL A C 1
ATOM 742 O O . VAL A 1 87 ? -23.675 -16.095 21.320 1.00 78.88 87 VAL A O 1
ATOM 745 N N . LYS A 1 88 ? -25.809 -16.375 21.986 1.00 75.81 88 LYS A N 1
ATOM 746 C CA . LYS A 1 88 ? -26.005 -17.686 21.337 1.00 75.81 88 LYS A CA 1
ATOM 747 C C . LYS A 1 88 ? -26.576 -17.549 19.926 1.00 75.81 88 LYS A C 1
ATOM 749 O O . LYS A 1 88 ? -26.324 -18.410 19.091 1.00 75.81 88 LYS A O 1
ATOM 754 N N . SER A 1 89 ? -27.328 -16.480 19.666 1.00 78.50 89 SER A N 1
ATOM 755 C CA . SER A 1 89 ? -27.906 -16.164 18.361 1.00 78.50 89 SER A CA 1
ATOM 756 C C . SER A 1 89 ? -27.721 -14.686 18.020 1.00 78.50 89 SER A C 1
ATOM 758 O O . SER A 1 89 ? -27.680 -13.832 18.906 1.00 78.50 89 SER A O 1
ATOM 760 N N . VAL A 1 90 ? -27.682 -14.367 16.723 1.00 76.50 90 VAL A N 1
ATOM 761 C CA . VAL A 1 90 ? -27.662 -12.985 16.207 1.00 76.50 90 VAL A CA 1
ATOM 762 C C . VAL A 1 90 ? -28.862 -12.184 16.736 1.00 76.50 90 VAL A C 1
ATOM 764 O O . VAL A 1 90 ? -28.745 -10.994 17.014 1.00 76.50 90 VAL A O 1
ATOM 767 N N . SER A 1 91 ? -30.000 -12.843 16.978 1.00 76.69 91 SER A N 1
ATOM 768 C CA . SER A 1 91 ? -31.203 -12.233 17.565 1.00 76.69 91 SER A CA 1
ATOM 769 C C . SER A 1 91 ? -30.986 -11.698 18.987 1.00 76.69 91 SER A C 1
ATOM 771 O O . SER A 1 91 ? -31.677 -10.772 19.406 1.00 76.69 91 SER A O 1
ATOM 773 N N . ASP A 1 92 ? -30.036 -12.265 19.734 1.00 74.94 92 ASP A N 1
ATOM 774 C CA . ASP A 1 92 ? -29.733 -11.854 21.110 1.00 74.94 92 ASP A CA 1
ATOM 775 C C . ASP A 1 92 ? -28.880 -10.578 21.159 1.00 74.94 92 ASP A C 1
ATOM 777 O O . ASP A 1 92 ? -28.838 -9.906 22.190 1.00 74.94 92 ASP A O 1
ATOM 781 N N . ILE A 1 93 ? -28.241 -10.207 20.043 1.00 77.38 93 ILE A N 1
ATOM 782 C CA . ILE A 1 93 ? -27.501 -8.946 19.910 1.00 77.38 93 ILE A CA 1
ATOM 783 C C . ILE A 1 93 ? -28.481 -7.775 20.027 1.00 77.38 93 ILE A C 1
ATOM 785 O O . ILE A 1 93 ? -28.284 -6.876 20.838 1.00 77.38 93 ILE A O 1
ATOM 789 N N . PHE A 1 94 ? -29.595 -7.836 19.295 1.00 76.25 94 PHE A N 1
ATOM 790 C CA . PHE A 1 94 ? -30.603 -6.772 19.257 1.00 76.25 94 PHE A CA 1
ATOM 791 C C . PHE A 1 94 ? -31.423 -6.638 20.546 1.00 76.25 94 PHE A C 1
ATOM 793 O O . PHE A 1 94 ? -32.034 -5.600 20.768 1.00 76.25 94 PHE A O 1
ATOM 800 N N . LYS A 1 95 ? -31.432 -7.656 21.415 1.00 71.62 95 LYS A N 1
ATOM 801 C CA . LYS A 1 95 ? -32.097 -7.586 22.730 1.00 71.62 95 LYS A CA 1
ATOM 802 C C . LYS A 1 95 ? -31.253 -6.883 23.794 1.00 71.62 95 LYS A C 1
ATOM 804 O O . LYS A 1 95 ? -31.807 -6.398 24.775 1.00 71.62 95 LYS A O 1
ATOM 809 N N . ASN A 1 96 ? -29.934 -6.848 23.604 1.00 61.00 96 ASN A N 1
ATOM 810 C CA . ASN A 1 96 ? -28.979 -6.223 24.524 1.00 61.00 96 ASN A CA 1
ATOM 811 C C . ASN A 1 96 ? -28.566 -4.806 24.094 1.00 61.00 96 ASN A C 1
ATOM 813 O O . ASN A 1 96 ? -27.817 -4.151 24.813 1.00 61.00 96 ASN A O 1
ATOM 817 N N . ILE A 1 97 ? -29.047 -4.331 22.942 1.00 58.47 97 ILE A N 1
ATOM 818 C CA . ILE A 1 97 ? -28.924 -2.937 22.511 1.00 58.47 97 ILE A CA 1
ATOM 819 C C . ILE A 1 97 ? -30.181 -2.217 23.013 1.00 58.47 97 ILE A C 1
ATOM 821 O O . ILE A 1 97 ? -31.248 -2.357 22.418 1.00 58.47 97 ILE A O 1
ATOM 825 N N . LYS A 1 98 ? -30.080 -1.509 24.138 1.00 50.03 98 LYS A N 1
ATOM 826 C CA . LYS A 1 98 ? -31.133 -0.637 24.666 1.00 50.03 98 LYS A CA 1
ATOM 827 C C . LYS A 1 98 ? -30.543 0.718 25.013 1.00 50.03 98 LYS A C 1
ATOM 829 O O . LYS A 1 98 ? -29.413 0.720 25.548 1.00 50.03 98 LYS A O 1
#

Foldseek 3Di:
DDDDDDDDDVVVVVVVVVPPVDPVVVVVVLVVLLVVQLVVCVVPVDGDPVNVVSCVVVVHDSVVPDDDDVVVVVVVVVVVPDDDDDDPDPVVVVVPPD

Secondary structure (DSSP, 8-state):
---------HHHHHHHGGGTTS-HHHHHHHHHHHHHHHHHHHHHS---HHHHHHHHHHT--GGGGSPPPHHHHHHHHHHHHSPP---SSHHHHHHS--